Protein AF-A0A424HJS7-F1 (afdb_monomer_lite)

Radius of gyration: 22.15 Å; chains: 1; bounding box: 53×30×58 Å

pLDDT: mean 84.21, std 12.6, range [40.69, 97.25]

Foldseek 3Di:
DDDVLNVVLVVLVVVLVVLVDDPPVVLVVCVVVVNNVVVVVVSVVVNVVSVVVNVVSVVVVDDPVNVVVVVVVVVVVVVVVVD

Sequence (83 aa):
MTQPAIRYQLALDLFLESVIKPDQELRHDAATKGVYAELMEIRQHVLTYLNTLKEVHIIEMGDESDDIETSKTLLTKQASQQA

Structure (mmCIF, N/CA/C/O backbone):
data_AF-A0A424HJS7-F1
#
_entry.id   AF-A0A424HJS7-F1
#
loop_
_atom_site.group_PDB
_atom_site.id
_atom_site.type_symbol
_atom_site.label_atom_id
_atom_site.label_alt_id
_atom_site.label_comp_id
_atom_site.label_asym_id
_atom_site.label_entity_id
_atom_site.label_seq_id
_atom_site.pdbx_PDB_ins_code
_atom_site.Cartn_x
_atom_site.Cartn_y
_atom_site.Cartn_z
_atom_site.occupancy
_atom_site.B_iso_or_equiv
_atom_site.auth_seq_id
_atom_site.auth_comp_id
_atom_site.auth_asym_id
_atom_site.auth_atom_id
_atom_site.pdbx_PDB_model_num
ATOM 1 N N . MET A 1 1 ? -13.056 19.173 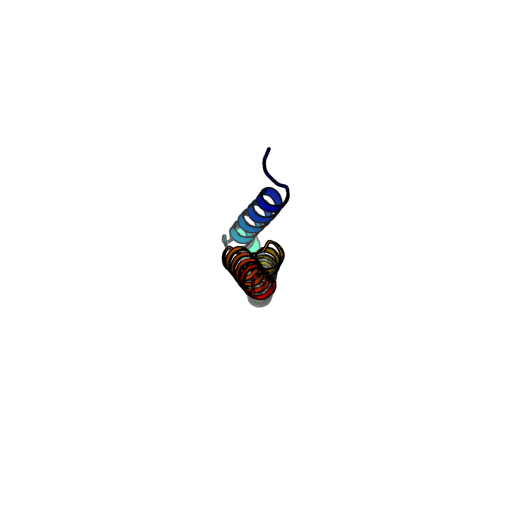14.800 1.00 40.69 1 MET A N 1
ATOM 2 C CA . MET A 1 1 ? -11.769 18.556 15.185 1.00 40.69 1 MET A CA 1
ATOM 3 C C . MET A 1 1 ? -11.727 17.171 14.557 1.00 40.69 1 MET A C 1
ATOM 5 O O . MET A 1 1 ? -12.502 16.324 14.967 1.00 40.69 1 MET A O 1
ATOM 9 N N . THR A 1 2 ? -10.946 16.950 13.498 1.00 49.22 2 THR A N 1
ATOM 10 C CA . THR A 1 2 ? -10.827 15.616 12.872 1.00 49.22 2 THR A CA 1
ATOM 11 C C . THR A 1 2 ? -10.088 14.680 13.822 1.00 49.22 2 THR A C 1
ATOM 13 O O . THR A 1 2 ? -8.932 14.956 14.148 1.00 49.22 2 THR A O 1
ATOM 16 N N . GLN A 1 3 ? -10.766 13.625 14.267 1.00 63.00 3 GLN A N 1
ATOM 17 C CA . GLN A 1 3 ? -10.233 12.569 15.126 1.00 63.00 3 GLN A CA 1
ATOM 18 C C . GLN A 1 3 ? -8.931 11.990 14.520 1.00 63.00 3 GLN A C 1
ATOM 20 O O . GLN A 1 3 ? -8.848 11.866 13.295 1.00 63.00 3 GLN A O 1
ATOM 25 N N . PRO A 1 4 ? -7.902 11.662 15.325 1.00 66.69 4 PRO A N 1
ATOM 26 C CA . PRO A 1 4 ? -6.620 11.147 14.826 1.00 66.69 4 PRO A CA 1
ATOM 27 C C . PRO A 1 4 ? -6.758 9.890 13.952 1.00 66.69 4 PRO A C 1
ATOM 29 O O . PRO A 1 4 ? -6.025 9.761 12.975 1.00 66.69 4 PRO A O 1
ATOM 32 N N . ALA A 1 5 ? -7.747 9.037 14.227 1.00 68.94 5 ALA A N 1
ATOM 33 C CA . ALA A 1 5 ? -8.049 7.852 13.429 1.00 68.94 5 ALA A CA 1
ATOM 34 C C . ALA A 1 5 ? -8.452 8.187 11.976 1.00 68.94 5 ALA A C 1
ATOM 36 O O . ALA A 1 5 ? -7.919 7.626 11.023 1.00 68.94 5 ALA A O 1
ATOM 37 N N . ILE A 1 6 ? -9.279 9.222 11.786 1.00 79.50 6 ILE A N 1
ATOM 38 C CA . ILE A 1 6 ? -9.694 9.701 10.455 1.00 79.50 6 ILE A CA 1
ATOM 39 C C . ILE A 1 6 ? -8.486 10.210 9.652 1.00 79.50 6 ILE A C 1
ATOM 41 O O . ILE A 1 6 ? -8.413 10.026 8.439 1.00 79.50 6 ILE A O 1
ATOM 45 N N . ARG A 1 7 ? -7.516 10.848 10.322 1.00 80.62 7 ARG A N 1
ATOM 46 C CA . ARG A 1 7 ? -6.296 11.350 9.667 1.00 80.62 7 ARG A CA 1
ATOM 47 C C . ARG A 1 7 ? -5.397 10.213 9.195 1.00 80.62 7 ARG A C 1
ATOM 49 O O . ARG A 1 7 ? -4.841 10.311 8.105 1.00 80.62 7 ARG A O 1
ATOM 56 N N . TYR A 1 8 ? -5.256 9.169 10.010 1.00 83.88 8 TYR A N 1
ATOM 57 C CA . TYR A 1 8 ? -4.458 7.999 9.660 1.00 83.88 8 TYR A CA 1
ATOM 58 C C . TYR A 1 8 ? -5.078 7.239 8.484 1.00 83.88 8 TYR A C 1
ATOM 60 O O . TYR A 1 8 ? -4.389 6.990 7.497 1.00 83.88 8 TYR A O 1
ATOM 68 N N . GLN A 1 9 ? -6.388 6.981 8.532 1.00 84.50 9 GLN A N 1
ATOM 69 C CA . GLN A 1 9 ? -7.109 6.321 7.443 1.00 84.50 9 GLN A CA 1
ATOM 70 C C . GLN A 1 9 ? -6.987 7.093 6.119 1.00 84.50 9 GLN A C 1
ATOM 72 O O . GLN A 1 9 ? -6.672 6.505 5.087 1.00 84.50 9 GLN A O 1
ATOM 77 N N . LEU A 1 10 ? -7.140 8.422 6.153 1.00 88.44 10 LEU A N 1
ATOM 78 C CA . LEU A 1 10 ? -6.981 9.264 4.965 1.00 88.44 10 LEU A CA 1
ATOM 79 C C . LEU A 1 10 ? -5.556 9.201 4.393 1.00 88.44 10 LEU A C 1
ATOM 81 O O . LEU A 1 10 ? -5.380 9.127 3.179 1.00 88.44 10 LEU A O 1
ATOM 85 N N . ALA A 1 11 ? -4.537 9.233 5.255 1.00 90.12 11 ALA A N 1
ATOM 86 C CA . ALA A 1 11 ? -3.148 9.112 4.823 1.00 90.12 11 ALA A CA 1
ATOM 87 C C . ALA A 1 11 ? -2.871 7.741 4.182 1.00 90.12 11 ALA A C 1
ATOM 89 O O . ALA A 1 11 ? -2.197 7.672 3.154 1.00 90.12 11 ALA A O 1
ATOM 90 N N . LEU A 1 12 ? -3.427 6.671 4.760 1.00 90.44 12 LEU A N 1
ATOM 91 C CA . LEU A 1 12 ? -3.313 5.312 4.240 1.00 90.44 12 LEU A CA 1
ATOM 92 C C . LEU A 1 12 ? -3.980 5.172 2.864 1.00 90.44 12 LEU A C 1
ATOM 94 O O . LEU A 1 12 ? -3.374 4.613 1.953 1.00 90.44 12 LEU A O 1
ATOM 98 N N . ASP A 1 13 ? -5.177 5.732 2.683 1.00 90.50 13 ASP A N 1
ATOM 99 C CA . ASP A 1 13 ? -5.890 5.698 1.401 1.00 90.50 13 ASP A CA 1
ATOM 100 C C . ASP A 1 13 ? -5.150 6.479 0.302 1.00 90.50 13 ASP A C 1
ATOM 102 O O . ASP A 1 13 ? -4.993 5.979 -0.813 1.00 90.50 13 ASP A O 1
ATOM 106 N N . LEU A 1 14 ? -4.622 7.669 0.620 1.00 92.44 14 LEU A N 1
ATOM 107 C CA . LEU A 1 14 ? -3.817 8.465 -0.317 1.00 92.44 14 LEU A CA 1
ATOM 108 C C . LEU A 1 14 ? -2.538 7.735 -0.743 1.00 92.44 14 LEU A C 1
ATOM 110 O O . LEU A 1 14 ? -2.135 7.800 -1.907 1.00 92.44 14 LEU A O 1
ATOM 114 N N . PHE A 1 15 ? -1.893 7.032 0.189 1.00 92.06 15 PHE A N 1
ATOM 115 C CA . PHE A 1 15 ? -0.701 6.246 -0.110 1.00 92.06 15 PHE A CA 1
ATOM 116 C C . PHE A 1 15 ? -1.030 4.988 -0.924 1.00 92.06 15 PHE A C 1
ATOM 118 O O . PHE A 1 15 ? -0.323 4.660 -1.871 1.00 92.06 15 PHE A O 1
ATOM 125 N N . LEU A 1 16 ? -2.137 4.307 -0.627 1.00 92.62 16 LEU A N 1
ATOM 126 C CA . LEU A 1 16 ? -2.605 3.184 -1.436 1.00 92.62 16 LEU A CA 1
ATOM 127 C C . LEU A 1 16 ? -2.873 3.620 -2.884 1.00 92.62 16 LEU A C 1
ATOM 129 O O . LEU A 1 16 ? -2.441 2.956 -3.828 1.00 92.62 16 LEU A O 1
ATOM 133 N N . GLU A 1 17 ? -3.534 4.764 -3.070 1.00 92.44 17 GLU A N 1
ATOM 134 C CA . GLU A 1 17 ? -3.803 5.323 -4.393 1.00 92.44 17 GLU A CA 1
ATOM 135 C C . GLU A 1 17 ? -2.507 5.650 -5.155 1.00 92.44 17 GLU A C 1
ATOM 137 O O . GLU A 1 17 ? -2.422 5.387 -6.359 1.00 92.44 17 GLU A O 1
ATOM 142 N N . SER A 1 18 ? -1.481 6.173 -4.472 1.00 92.06 18 SER A N 1
ATOM 143 C CA . SER A 1 18 ? -0.190 6.474 -5.102 1.00 92.06 18 SER A CA 1
ATOM 144 C C . SER A 1 18 ? 0.532 5.214 -5.594 1.00 92.06 18 SER A C 1
ATOM 146 O O . SER A 1 18 ? 1.092 5.232 -6.687 1.00 92.06 18 SER A O 1
ATOM 148 N N . VAL A 1 19 ? 0.447 4.099 -4.858 1.00 91.56 19 VAL A N 1
ATOM 149 C CA . VAL A 1 19 ? 1.038 2.803 -5.247 1.00 91.56 19 VAL A CA 1
ATOM 150 C C . VAL A 1 19 ? 0.230 2.108 -6.354 1.00 91.56 19 VAL A C 1
ATOM 152 O O . VAL A 1 19 ? 0.783 1.407 -7.214 1.00 91.56 19 VAL A O 1
ATOM 155 N N . ILE A 1 20 ? -1.098 2.280 -6.360 1.00 90.25 20 ILE A N 1
ATOM 156 C CA . ILE A 1 20 ? -1.961 1.745 -7.420 1.00 90.25 20 ILE A CA 1
ATOM 157 C C . ILE A 1 20 ? -1.651 2.431 -8.750 1.00 90.25 20 ILE A C 1
ATOM 159 O O . ILE A 1 20 ? -1.527 1.733 -9.767 1.00 90.25 20 ILE A O 1
ATOM 163 N N . LYS A 1 21 ? -1.514 3.763 -8.736 1.00 90.56 21 LYS A N 1
ATOM 164 C CA . LYS A 1 21 ? -1.239 4.568 -9.927 1.00 90.56 21 LYS A CA 1
ATOM 165 C C . LYS A 1 21 ? 0.073 4.129 -10.599 1.00 90.56 21 LYS A C 1
ATOM 167 O O . LYS A 1 21 ? 1.074 3.886 -9.929 1.00 90.56 21 LYS A O 1
ATOM 172 N N . PRO A 1 22 ? 0.086 3.981 -11.934 1.00 85.56 22 PRO A N 1
ATOM 173 C CA . PRO A 1 22 ? 1.288 3.592 -12.653 1.00 85.56 22 PRO A CA 1
ATOM 174 C C . PRO A 1 22 ? 2.273 4.764 -12.742 1.00 85.56 22 PRO A C 1
ATOM 176 O O . PRO A 1 22 ? 1.995 5.751 -13.417 1.00 85.56 22 PRO A O 1
ATOM 179 N N . ASP A 1 23 ? 3.445 4.616 -12.129 1.00 92.06 23 ASP A N 1
ATOM 180 C CA . ASP A 1 23 ? 4.596 5.478 -12.401 1.00 92.06 23 ASP A CA 1
ATOM 181 C C . ASP A 1 23 ? 5.305 4.987 -13.675 1.00 92.06 23 ASP A C 1
ATOM 183 O O . ASP A 1 23 ? 5.958 3.940 -13.688 1.00 92.06 23 ASP A O 1
ATOM 187 N N . GLN A 1 24 ? 5.094 5.703 -14.782 1.00 91.56 24 GLN A N 1
ATOM 188 C CA . GLN A 1 24 ? 5.611 5.316 -16.097 1.00 91.56 24 GLN A CA 1
ATOM 189 C C . GLN A 1 24 ? 7.132 5.471 -16.195 1.00 91.56 24 GLN A C 1
ATOM 191 O O . GLN A 1 24 ? 7.773 4.657 -16.858 1.00 91.56 24 GLN A O 1
ATOM 196 N N . GLU A 1 25 ? 7.714 6.469 -15.526 1.00 95.31 25 GLU A N 1
ATOM 197 C CA . GLU A 1 25 ? 9.162 6.698 -15.539 1.00 95.31 25 GLU A CA 1
ATOM 198 C C . GLU A 1 25 ? 9.878 5.577 -14.789 1.00 95.31 25 GLU A C 1
ATOM 200 O O . GLU A 1 25 ? 10.796 4.955 -15.327 1.00 95.31 25 GLU A O 1
ATOM 205 N N . LEU A 1 26 ? 9.384 5.233 -13.596 1.00 93.62 26 LEU A N 1
ATOM 206 C CA . LEU A 1 26 ? 9.923 4.132 -12.801 1.00 93.62 26 LEU A CA 1
ATOM 207 C C . LEU A 1 26 ? 9.818 2.788 -13.535 1.00 93.62 26 LEU A C 1
ATOM 209 O O . LEU A 1 26 ? 10.747 1.981 -13.521 1.00 93.62 26 LEU A O 1
ATOM 213 N N . ARG A 1 27 ? 8.689 2.540 -14.208 1.00 94.19 27 ARG A N 1
ATOM 214 C CA . ARG A 1 27 ? 8.489 1.318 -15.000 1.00 94.19 27 ARG A CA 1
ATOM 215 C C . ARG A 1 27 ? 9.424 1.245 -16.198 1.00 94.19 27 ARG A C 1
ATOM 217 O O . ARG A 1 27 ? 9.942 0.168 -16.489 1.00 94.19 27 ARG A O 1
ATOM 224 N N . HIS A 1 28 ? 9.638 2.364 -16.883 1.00 95.50 28 HIS A N 1
ATOM 225 C CA . HIS A 1 28 ? 10.566 2.436 -18.006 1.00 95.50 28 HIS A CA 1
ATOM 226 C C . HIS A 1 28 ? 12.013 2.183 -17.561 1.00 95.50 28 HIS A C 1
ATOM 228 O O . HIS A 1 28 ? 12.736 1.411 -18.197 1.00 95.50 28 HIS A O 1
ATOM 234 N N . ASP A 1 29 ? 12.419 2.770 -16.436 1.00 96.69 29 ASP A N 1
ATOM 235 C CA . ASP A 1 29 ? 13.737 2.562 -15.838 1.00 96.69 29 ASP A CA 1
ATOM 236 C C . ASP A 1 29 ? 13.950 1.096 -15.416 1.00 96.69 29 ASP A C 1
ATOM 238 O O . 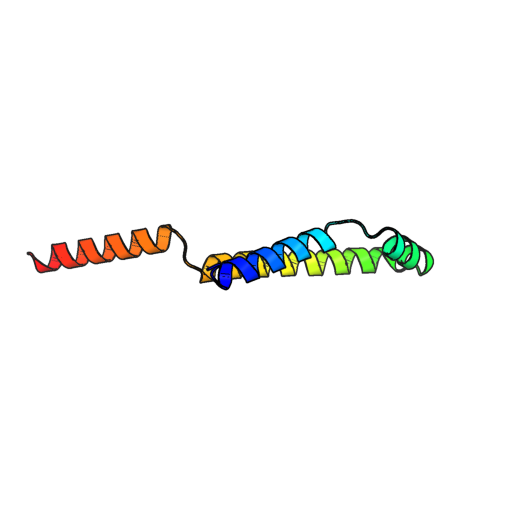ASP A 1 29 ? 14.959 0.480 -15.768 1.00 96.69 29 ASP A O 1
ATOM 242 N N . ALA A 1 30 ? 12.961 0.479 -14.763 1.00 96.12 30 ALA A N 1
ATOM 243 C CA . ALA A 1 30 ? 13.017 -0.934 -14.392 1.00 96.12 30 ALA A CA 1
ATOM 244 C C . ALA A 1 30 ? 13.063 -1.869 -15.609 1.00 96.12 30 ALA A C 1
ATOM 246 O O . ALA A 1 30 ? 13.803 -2.853 -15.596 1.00 96.12 30 ALA A O 1
ATOM 247 N N . ALA A 1 31 ? 12.324 -1.556 -16.678 1.00 95.25 31 ALA A N 1
ATOM 248 C CA . ALA A 1 31 ? 12.386 -2.312 -17.926 1.00 95.25 31 ALA A CA 1
ATOM 249 C C . ALA A 1 31 ? 13.772 -2.213 -18.582 1.00 95.25 31 ALA A C 1
ATOM 251 O O . ALA A 1 31 ? 14.323 -3.227 -19.002 1.00 95.25 31 ALA A O 1
ATOM 252 N N . THR A 1 32 ? 14.370 -1.018 -18.597 1.00 97.00 32 THR A N 1
ATOM 253 C CA . THR A 1 32 ? 15.724 -0.787 -19.133 1.00 97.00 32 THR A CA 1
ATOM 254 C C . THR A 1 32 ? 16.789 -1.544 -18.336 1.00 97.00 32 THR A C 1
ATOM 256 O O . THR A 1 32 ? 17.757 -2.046 -18.904 1.00 97.00 32 THR A O 1
ATOM 259 N N . LYS A 1 33 ? 16.593 -1.673 -17.021 1.00 97.00 33 LYS A N 1
ATOM 260 C CA . LYS A 1 33 ? 17.465 -2.429 -16.110 1.00 97.00 33 LYS A CA 1
ATOM 261 C C . LYS A 1 33 ? 17.168 -3.933 -16.070 1.00 97.00 33 LYS A C 1
ATOM 263 O O . LYS A 1 33 ? 17.901 -4.664 -15.414 1.00 97.00 33 LYS A O 1
ATOM 268 N N . GLY A 1 34 ? 16.113 -4.397 -16.745 1.00 97.06 34 GLY A N 1
ATOM 269 C CA . GLY A 1 34 ? 15.704 -5.804 -16.756 1.00 97.06 34 GLY A CA 1
ATOM 270 C C . GLY A 1 34 ? 15.073 -6.307 -15.452 1.00 97.06 34 GLY A C 1
ATOM 271 O O . GLY A 1 34 ? 15.000 -7.512 -15.266 1.00 97.06 34 GLY A O 1
ATOM 272 N N . VAL A 1 35 ? 14.609 -5.410 -14.573 1.00 97.25 35 VAL A N 1
ATOM 273 C CA . VAL A 1 35 ? 14.055 -5.723 -13.233 1.00 97.25 35 VAL A CA 1
ATOM 274 C C . VAL A 1 35 ? 12.560 -5.401 -13.112 1.00 97.25 35 VAL A C 1
ATOM 276 O O . VAL A 1 35 ? 12.035 -5.087 -12.042 1.00 97.25 35 VAL A O 1
ATOM 279 N N . TYR A 1 36 ? 11.853 -5.385 -14.243 1.00 96.00 36 TYR A N 1
ATOM 280 C CA . TYR A 1 36 ? 10.440 -5.009 -14.284 1.00 96.00 36 TYR A CA 1
ATOM 281 C C . TYR A 1 36 ? 9.546 -6.002 -13.527 1.00 96.00 36 TYR A C 1
ATOM 283 O O . TYR A 1 36 ? 8.586 -5.590 -12.876 1.00 96.00 36 TYR A O 1
ATOM 291 N N . ALA A 1 37 ? 9.848 -7.301 -13.604 1.00 95.81 37 ALA A N 1
ATOM 292 C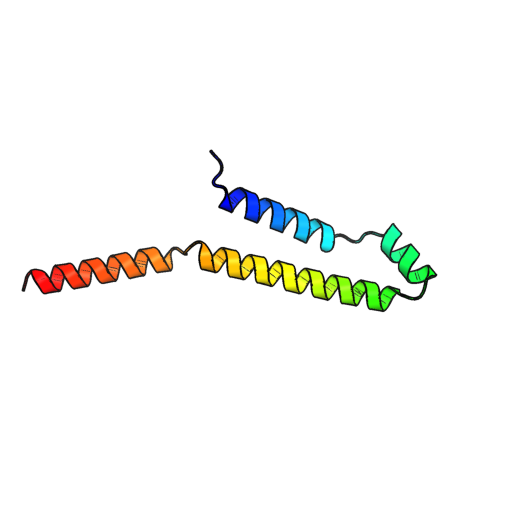 CA . ALA A 1 37 ? 9.055 -8.335 -12.945 1.00 95.81 37 ALA A CA 1
ATOM 293 C C . ALA A 1 37 ? 9.157 -8.214 -11.419 1.00 95.81 37 ALA A C 1
ATOM 295 O O . ALA A 1 37 ? 8.138 -8.169 -10.733 1.00 95.81 37 ALA A O 1
ATOM 296 N N . GLU A 1 38 ? 10.377 -8.050 -10.917 1.00 97.06 38 GLU A N 1
ATOM 297 C CA . GLU A 1 38 ? 10.699 -7.857 -9.508 1.00 97.06 38 GLU A CA 1
ATOM 298 C C . GLU A 1 38 ? 10.079 -6.559 -8.981 1.00 97.06 38 GLU A C 1
ATOM 300 O O . GLU A 1 38 ? 9.503 -6.541 -7.895 1.00 97.06 38 GLU A O 1
ATOM 305 N N . LEU A 1 39 ? 10.105 -5.473 -9.768 1.00 95.69 39 LEU A N 1
ATOM 306 C CA . LEU A 1 39 ? 9.412 -4.231 -9.413 1.00 95.69 39 LEU A CA 1
ATOM 307 C C . LEU A 1 39 ? 7.904 -4.463 -9.222 1.00 95.69 39 LEU A C 1
ATOM 309 O O . LEU A 1 39 ? 7.309 -3.964 -8.264 1.00 95.69 39 LEU A O 1
ATOM 313 N N . MET A 1 40 ? 7.273 -5.206 -10.133 1.00 94.88 40 MET A N 1
ATOM 314 C CA . MET A 1 40 ? 5.840 -5.494 -10.060 1.00 94.88 40 MET A CA 1
ATOM 315 C C . MET A 1 40 ? 5.492 -6.442 -8.905 1.00 94.88 40 MET A C 1
ATOM 317 O O . MET A 1 40 ? 4.449 -6.258 -8.275 1.00 94.88 40 MET A O 1
ATOM 321 N N . GLU A 1 41 ? 6.366 -7.397 -8.586 1.00 96.31 41 GLU A N 1
ATOM 322 C CA . GLU A 1 41 ? 6.250 -8.263 -7.410 1.00 96.31 41 GLU A CA 1
ATOM 323 C C . GLU A 1 41 ? 6.331 -7.449 -6.112 1.00 96.31 41 GLU A C 1
ATOM 325 O O . GLU A 1 41 ? 5.436 -7.527 -5.269 1.00 96.31 41 GLU A O 1
ATOM 330 N N . ILE A 1 42 ? 7.339 -6.581 -5.983 1.00 94.94 42 ILE A N 1
ATOM 331 C CA . ILE A 1 42 ? 7.491 -5.686 -4.829 1.00 94.94 42 ILE A CA 1
ATOM 332 C C . ILE A 1 42 ? 6.259 -4.787 -4.686 1.00 94.94 42 ILE A C 1
ATOM 334 O O . ILE A 1 42 ? 5.720 -4.651 -3.586 1.00 94.94 42 ILE A O 1
ATOM 338 N N . ARG A 1 43 ? 5.757 -4.216 -5.790 1.00 94.75 43 ARG A N 1
ATOM 339 C CA . ARG A 1 43 ? 4.512 -3.434 -5.781 1.00 94.75 43 ARG A CA 1
ATOM 340 C C . ARG A 1 43 ? 3.347 -4.252 -5.223 1.00 94.75 43 ARG A C 1
ATOM 342 O O . ARG A 1 43 ? 2.565 -3.725 -4.434 1.00 94.75 43 ARG A O 1
ATOM 349 N N . GLN A 1 44 ? 3.218 -5.518 -5.617 1.00 94.38 44 GLN A N 1
ATOM 350 C CA . GLN A 1 44 ? 2.156 -6.385 -5.115 1.00 94.38 44 GLN A CA 1
ATOM 351 C C . GLN A 1 44 ? 2.303 -6.656 -3.613 1.00 94.38 44 GLN A C 1
ATOM 353 O O . GLN A 1 44 ? 1.310 -6.573 -2.894 1.00 94.38 44 GLN A O 1
ATOM 358 N N . HIS A 1 45 ? 3.521 -6.902 -3.120 1.00 95.50 45 HIS A N 1
ATOM 359 C CA . HIS A 1 45 ? 3.779 -7.067 -1.686 1.00 95.50 45 HIS A CA 1
ATOM 360 C C . HIS A 1 45 ? 3.385 -5.826 -0.877 1.00 95.50 45 HIS A C 1
ATOM 362 O O . HIS A 1 45 ? 2.721 -5.951 0.153 1.00 95.50 45 HIS A O 1
ATOM 368 N N . VAL A 1 46 ? 3.723 -4.630 -1.368 1.00 94.44 46 VAL A N 1
ATOM 369 C CA . VAL A 1 46 ? 3.343 -3.367 -0.718 1.00 94.44 46 VAL A CA 1
ATOM 370 C C . VAL A 1 46 ? 1.822 -3.205 -0.680 1.00 94.44 46 VAL A C 1
ATOM 372 O O . VAL A 1 46 ? 1.276 -2.906 0.377 1.00 94.44 46 VAL A O 1
ATOM 375 N N . LEU A 1 47 ? 1.118 -3.449 -1.791 1.00 92.75 47 LEU A N 1
ATOM 376 C CA . LEU A 1 47 ? -0.348 -3.356 -1.834 1.00 92.75 47 LEU A CA 1
ATOM 377 C C . LEU A 1 47 ? -1.025 -4.327 -0.862 1.00 92.75 47 LEU A C 1
ATOM 379 O O . LEU A 1 47 ? -1.956 -3.939 -0.158 1.00 92.75 47 LEU A O 1
ATOM 383 N N . THR A 1 48 ? -0.546 -5.570 -0.797 1.00 93.19 48 THR A N 1
ATOM 384 C CA . THR A 1 48 ? -1.054 -6.562 0.156 1.00 93.19 48 THR A CA 1
ATOM 385 C C . THR A 1 48 ? -0.866 -6.076 1.592 1.00 93.19 48 THR A C 1
ATOM 387 O O . THR A 1 48 ? -1.817 -6.093 2.368 1.00 93.19 48 THR A O 1
ATOM 390 N N . TYR A 1 49 ? 0.320 -5.568 1.934 1.00 92.44 49 TYR A N 1
ATOM 391 C CA . TYR A 1 49 ? 0.591 -5.046 3.273 1.00 92.44 49 TYR A CA 1
ATOM 392 C C . TYR A 1 49 ? -0.316 -3.860 3.636 1.00 92.44 49 TYR A C 1
ATOM 394 O O . TYR A 1 49 ? -0.927 -3.852 4.704 1.00 92.44 49 TYR A O 1
ATOM 402 N N . LEU A 1 50 ? -0.480 -2.890 2.732 1.00 90.94 50 LEU A N 1
ATOM 403 C CA . LEU A 1 50 ? -1.355 -1.736 2.961 1.00 90.94 50 LEU A CA 1
ATOM 404 C C . LEU A 1 50 ? -2.821 -2.140 3.178 1.00 90.94 50 LEU A C 1
ATOM 406 O O . LEU A 1 50 ? -3.483 -1.558 4.035 1.00 90.94 50 LEU A O 1
ATOM 410 N N . ASN A 1 51 ? -3.315 -3.154 2.461 1.00 87.69 51 ASN A N 1
ATOM 411 C CA . ASN A 1 51 ? -4.658 -3.692 2.696 1.00 87.69 51 ASN A CA 1
ATOM 412 C C . ASN A 1 51 ? -4.781 -4.333 4.083 1.00 87.69 51 ASN A C 1
ATOM 414 O O . ASN A 1 51 ? -5.740 -4.040 4.790 1.00 87.69 51 ASN A O 1
ATOM 418 N N . THR A 1 52 ? -3.794 -5.126 4.518 1.00 89.31 52 THR A N 1
ATOM 419 C CA . THR A 1 52 ? -3.824 -5.710 5.873 1.00 89.31 52 THR A CA 1
ATOM 420 C C . THR A 1 52 ? -3.805 -4.642 6.966 1.00 89.31 52 THR A C 1
ATOM 422 O O . THR A 1 52 ? -4.537 -4.756 7.943 1.00 89.31 52 THR A O 1
ATOM 425 N N . LEU A 1 53 ? -3.037 -3.558 6.789 1.00 86.56 53 LEU A N 1
ATOM 426 C CA . LEU A 1 53 ? -3.049 -2.426 7.719 1.00 86.56 53 LEU A CA 1
ATOM 427 C C . LEU A 1 53 ? -4.419 -1.750 7.787 1.00 86.56 53 LEU A C 1
ATOM 429 O O . LEU A 1 53 ? -4.855 -1.368 8.870 1.00 86.56 53 LEU A O 1
ATOM 433 N N . LYS A 1 54 ? -5.102 -1.617 6.645 1.00 81.31 54 LYS A N 1
ATOM 434 C CA . LYS A 1 54 ? -6.451 -1.051 6.589 1.00 81.31 54 LYS A CA 1
ATOM 435 C C . LYS A 1 54 ? -7.450 -1.921 7.349 1.00 81.31 54 LYS A C 1
ATOM 437 O O . LYS A 1 54 ? -8.224 -1.398 8.140 1.00 81.31 54 LYS A O 1
ATOM 442 N N . GLU A 1 55 ? -7.407 -3.234 7.141 1.00 77.31 55 GLU A N 1
ATOM 443 C CA . GLU A 1 55 ? -8.281 -4.191 7.829 1.00 77.31 55 GLU A CA 1
ATOM 444 C C . GLU A 1 55 ? -8.038 -4.204 9.341 1.00 77.31 55 GLU A C 1
ATOM 446 O O . GLU A 1 55 ? -8.987 -4.082 10.110 1.00 77.31 55 GLU A O 1
ATOM 451 N N . VAL A 1 56 ? -6.775 -4.267 9.778 1.00 74.38 56 VAL A N 1
ATOM 452 C CA . VAL A 1 56 ? -6.420 -4.225 11.207 1.00 74.38 56 VAL A CA 1
ATOM 453 C C . VAL A 1 56 ? -6.882 -2.920 11.849 1.00 74.38 56 VA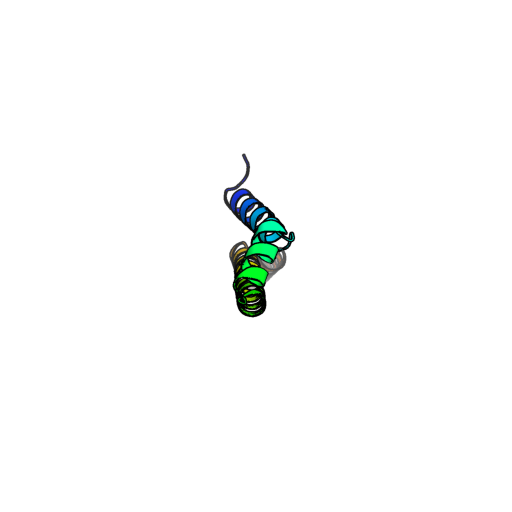L A C 1
ATOM 455 O O . VAL A 1 56 ? -7.481 -2.949 12.920 1.00 74.38 56 VAL A O 1
ATOM 458 N N . HIS A 1 57 ? -6.671 -1.780 11.185 1.00 69.44 57 HIS A N 1
ATOM 459 C CA . HIS A 1 57 ? -7.098 -0.492 11.722 1.00 69.44 57 HIS A CA 1
ATOM 460 C C . HIS A 1 57 ? -8.625 -0.403 11.871 1.00 69.44 57 HIS A C 1
ATOM 462 O O . HIS A 1 57 ? -9.108 0.149 12.856 1.00 69.44 57 HIS A O 1
ATOM 468 N N . ILE A 1 58 ? -9.384 -0.974 10.929 1.00 65.81 58 ILE A N 1
ATOM 469 C CA . ILE A 1 58 ? -10.850 -1.043 11.006 1.00 65.81 58 ILE A CA 1
ATOM 470 C C . ILE A 1 58 ? -11.297 -1.911 12.189 1.00 65.81 58 ILE A C 1
ATOM 472 O O . ILE A 1 58 ? -12.191 -1.500 12.919 1.00 65.81 58 ILE A O 1
ATOM 476 N N . ILE A 1 59 ? -10.653 -3.061 12.412 1.00 63.06 59 ILE A N 1
ATOM 477 C CA . ILE A 1 59 ? -10.972 -3.958 13.535 1.00 63.06 59 ILE A CA 1
ATOM 478 C C . ILE A 1 59 ? -10.694 -3.279 14.885 1.00 63.06 59 ILE A C 1
ATOM 480 O O . ILE A 1 59 ? -11.503 -3.370 15.801 1.00 63.06 59 ILE A O 1
ATOM 484 N N . GLU A 1 60 ? -9.567 -2.576 15.027 1.00 61.81 60 GLU A N 1
ATOM 485 C CA . GLU A 1 60 ? -9.200 -1.917 16.292 1.00 61.81 60 GLU A CA 1
ATOM 486 C C . GLU A 1 60 ? -10.078 -0.706 16.640 1.00 61.81 60 GLU A C 1
ATOM 488 O O . GLU A 1 60 ? -10.154 -0.322 17.808 1.00 61.81 60 GLU A O 1
ATOM 493 N N . MET A 1 61 ? -10.724 -0.080 15.652 1.00 61.00 61 MET A N 1
ATOM 494 C CA . MET A 1 61 ? -11.573 1.093 15.884 1.00 61.00 61 MET A CA 1
ATOM 495 C C . MET A 1 61 ? -12.941 0.763 16.489 1.00 61.00 61 MET A C 1
ATOM 497 O O . MET A 1 61 ? -13.611 1.687 16.955 1.00 61.00 61 MET A O 1
ATOM 501 N N . GLY A 1 62 ? -13.309 -0.517 16.541 1.00 59.84 62 GLY A N 1
ATOM 502 C CA . GLY A 1 62 ? -14.633 -0.972 16.940 1.00 59.84 62 GLY A CA 1
ATOM 503 C C . GLY A 1 62 ? -15.680 -0.654 15.874 1.00 59.84 62 GLY A C 1
ATOM 504 O O . GLY A 1 62 ? -15.672 0.424 15.271 1.00 59.84 62 GLY A O 1
ATOM 505 N N . ASP A 1 63 ? -16.563 -1.608 15.602 1.00 64.56 63 ASP A N 1
ATOM 506 C CA .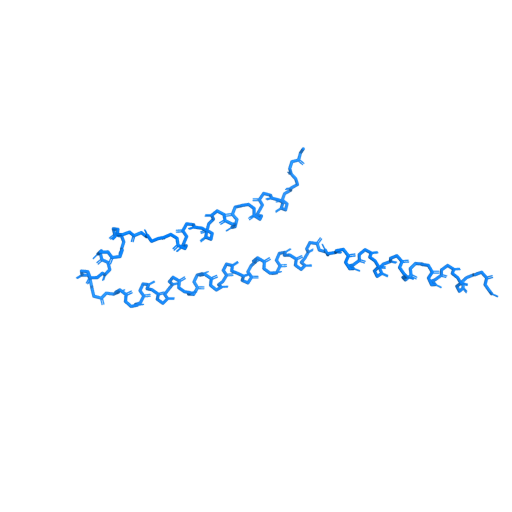 ASP A 1 63 ? -17.651 -1.423 14.641 1.00 64.56 63 ASP A CA 1
ATOM 507 C C . ASP A 1 63 ? -19.023 -1.311 15.332 1.00 64.56 63 ASP A C 1
ATOM 509 O O . ASP A 1 63 ? -19.163 -1.451 16.547 1.00 64.56 63 ASP A O 1
ATOM 513 N N . GLU A 1 64 ? -20.067 -1.021 14.552 1.00 68.44 64 GLU A N 1
ATOM 514 C CA . GLU A 1 64 ? -21.441 -0.897 15.063 1.00 68.44 64 GLU A CA 1
ATOM 515 C C . GLU A 1 64 ? -21.925 -2.180 15.775 1.00 68.44 64 GLU A C 1
ATOM 517 O O . GLU A 1 64 ? -22.773 -2.122 16.669 1.00 68.44 64 GLU A O 1
ATOM 522 N N . SER A 1 65 ? -21.376 -3.346 15.423 1.00 72.75 65 SER A N 1
ATOM 523 C CA . SER A 1 65 ? -21.679 -4.615 16.082 1.00 72.75 65 SER A CA 1
ATOM 524 C C . SER A 1 65 ? -21.188 -4.636 17.530 1.00 72.75 65 SER A C 1
ATOM 526 O O . SER A 1 65 ? -21.905 -5.158 18.388 1.00 72.75 65 SER A O 1
ATOM 528 N N . ASP A 1 66 ? -20.036 -4.033 17.829 1.00 76.50 66 ASP A N 1
ATOM 529 C CA . ASP A 1 66 ? -19.482 -3.980 19.189 1.00 76.50 66 ASP A CA 1
ATOM 530 C C . ASP A 1 66 ? -20.387 -3.176 20.141 1.00 76.50 66 ASP A C 1
ATOM 532 O O . ASP A 1 66 ? -20.652 -3.578 21.285 1.00 76.50 66 ASP A O 1
ATOM 536 N N . ASP A 1 67 ? -20.950 -2.070 19.648 1.00 78.62 67 ASP A N 1
ATOM 537 C CA . ASP A 1 67 ? -21.910 -1.240 20.384 1.00 78.62 67 ASP A CA 1
ATOM 538 C C . ASP A 1 67 ? -23.230 -1.990 20.639 1.00 78.62 67 ASP A C 1
ATOM 540 O O . ASP A 1 67 ? -23.816 -1.927 21.734 1.00 78.62 67 ASP A O 1
ATOM 544 N N . ILE A 1 68 ? -23.701 -2.744 19.639 1.00 80.56 68 ILE A N 1
ATOM 545 C CA . ILE A 1 68 ? -24.921 -3.556 19.731 1.00 80.56 68 ILE A CA 1
ATOM 546 C C . ILE A 1 68 ? -24.734 -4.703 20.732 1.00 80.56 68 ILE A C 1
ATOM 548 O O . ILE A 1 68 ? -25.630 -4.962 21.546 1.00 80.56 68 ILE A O 1
ATOM 552 N N . GLU A 1 69 ? -23.596 -5.397 20.699 1.00 84.94 69 GLU A N 1
ATOM 553 C CA . GLU A 1 69 ? -23.295 -6.503 21.610 1.00 84.94 69 GLU A CA 1
ATOM 554 C C . GLU A 1 69 ? -23.164 -6.016 23.060 1.00 84.94 69 GLU A C 1
ATOM 556 O O . GLU A 1 69 ? -23.765 -6.597 23.975 1.00 84.94 69 GLU A O 1
ATOM 561 N N . THR A 1 70 ? -22.492 -4.883 23.274 1.00 82.81 70 THR A N 1
ATOM 562 C CA . THR A 1 70 ? -22.378 -4.243 24.592 1.00 82.81 70 THR A CA 1
ATOM 563 C C . THR A 1 70 ? -23.754 -3.866 25.149 1.00 82.81 70 THR A C 1
ATOM 565 O O . THR A 1 70 ? -24.075 -4.171 26.305 1.00 82.81 70 THR A O 1
ATOM 568 N N . SER A 1 71 ? -24.614 -3.276 24.313 1.00 84.50 71 SER A N 1
ATOM 569 C CA . SER A 1 71 ? -25.981 -2.890 24.683 1.00 84.50 71 SER A CA 1
ATOM 570 C C . SER A 1 71 ? -26.845 -4.099 25.055 1.00 84.50 71 SER A C 1
ATOM 572 O O . SER A 1 71 ? -27.517 -4.094 26.090 1.00 84.50 71 SER A O 1
ATOM 574 N N . LYS A 1 72 ? -26.798 -5.177 24.261 1.00 87.50 72 LYS A N 1
ATOM 575 C CA . LYS A 1 72 ? -27.519 -6.430 24.556 1.00 87.50 72 LYS A CA 1
ATOM 576 C C . LYS A 1 72 ? -27.052 -7.078 25.857 1.00 87.50 72 LYS A C 1
ATOM 578 O O . LYS A 1 72 ? -27.878 -7.550 26.644 1.00 87.50 72 LYS A O 1
ATOM 583 N N . THR A 1 73 ? -25.746 -7.084 26.100 1.00 82.94 73 THR A N 1
ATOM 584 C CA . THR A 1 73 ? -25.157 -7.642 27.323 1.00 82.94 73 THR A CA 1
ATOM 585 C C . THR A 1 73 ? -25.605 -6.852 28.554 1.00 82.94 73 THR A C 1
ATOM 587 O O . THR A 1 73 ? -25.991 -7.443 29.565 1.00 82.94 73 THR A O 1
ATOM 590 N N . LEU A 1 74 ? -25.643 -5.519 28.459 1.00 86.06 74 LEU A N 1
ATOM 591 C CA . LEU A 1 74 ? -26.118 -4.649 29.535 1.00 86.06 74 LEU A CA 1
ATOM 592 C C . LEU A 1 74 ? -27.605 -4.874 29.843 1.00 86.06 74 LEU A C 1
ATOM 594 O O . LEU A 1 74 ? -27.965 -5.037 31.009 1.00 86.06 74 LEU A O 1
ATOM 598 N N . LEU A 1 75 ? -28.451 -4.952 28.811 1.00 88.69 75 LEU A N 1
ATOM 599 C CA . LEU A 1 75 ? -29.888 -5.217 28.955 1.00 88.69 75 LEU A CA 1
ATOM 600 C C . LEU A 1 75 ? -30.155 -6.574 29.614 1.00 88.69 75 LEU A C 1
ATOM 602 O O . LEU A 1 75 ? -30.970 -6.673 30.529 1.00 88.69 75 LEU A O 1
ATOM 606 N N . THR A 1 76 ? -29.429 -7.613 29.200 1.00 85.19 76 THR A N 1
ATOM 607 C CA . THR A 1 76 ? -29.566 -8.964 29.767 1.00 85.19 76 THR A CA 1
ATOM 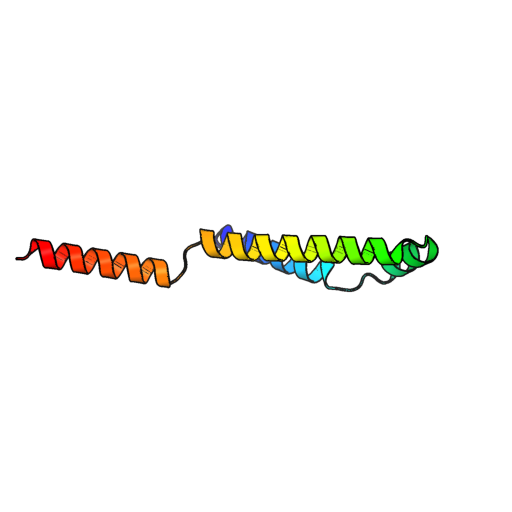608 C C . THR A 1 76 ? -29.160 -8.986 31.241 1.00 85.19 76 THR A C 1
ATOM 610 O O . THR A 1 76 ? -29.827 -9.608 32.071 1.00 85.19 76 THR A O 1
ATOM 613 N N . LYS A 1 77 ? -28.095 -8.257 31.595 1.00 86.69 77 LYS A N 1
ATOM 614 C CA . LYS A 1 77 ? -27.616 -8.119 32.974 1.00 86.69 77 LYS A CA 1
ATOM 615 C C . LYS A 1 77 ? -28.587 -7.327 33.855 1.00 86.69 77 LYS A C 1
ATOM 617 O O . LYS A 1 77 ? -28.772 -7.675 35.014 1.00 86.69 77 LYS A O 1
ATOM 622 N N . GLN A 1 78 ? -29.233 -6.295 33.314 1.00 86.00 78 GLN A N 1
ATOM 623 C CA . GLN A 1 78 ? -30.271 -5.540 34.023 1.00 86.00 78 GLN A CA 1
ATOM 624 C C . GLN A 1 78 ? -31.535 -6.380 34.240 1.00 86.00 78 GLN A C 1
ATOM 626 O O . GLN A 1 78 ? -32.072 -6.396 35.344 1.00 86.00 78 GLN A O 1
ATOM 631 N N . ALA A 1 79 ? -31.967 -7.133 33.226 1.00 84.38 79 ALA A N 1
ATOM 632 C CA . ALA A 1 79 ? -33.129 -8.015 33.323 1.00 84.38 79 ALA A CA 1
ATOM 633 C C . ALA A 1 79 ? -32.935 -9.143 34.353 1.00 84.38 79 ALA A C 1
ATOM 635 O O . ALA A 1 79 ? -33.877 -9.513 35.045 1.00 84.38 79 ALA A O 1
ATOM 636 N N . SER A 1 80 ? -31.709 -9.655 34.499 1.00 82.88 80 SER A N 1
ATOM 637 C CA . SER A 1 80 ? -31.373 -10.685 35.494 1.00 82.88 80 SER A CA 1
ATOM 638 C C . SER A 1 80 ? -31.153 -10.148 36.916 1.00 82.88 80 SER A C 1
ATOM 640 O O . SER A 1 80 ? -31.117 -10.937 37.850 1.00 82.88 80 SER A O 1
ATOM 642 N N . GLN A 1 81 ? -31.036 -8.829 37.106 1.00 75.88 81 GLN A N 1
ATOM 643 C CA . GLN A 1 81 ? -30.958 -8.189 38.431 1.00 75.88 81 GLN A CA 1
ATOM 644 C C . GLN A 1 81 ? -32.325 -7.750 38.980 1.00 75.88 81 GLN A C 1
ATOM 646 O O . GLN A 1 81 ? -32.417 -7.371 40.145 1.00 75.88 81 GLN A O 1
ATOM 651 N N . GLN A 1 82 ? -33.371 -7.761 38.147 1.00 64.50 82 GLN A N 1
ATOM 652 C CA . GLN A 1 82 ? -34.740 -7.373 38.513 1.00 64.50 82 GLN A CA 1
ATOM 653 C C . GLN A 1 82 ? -35.671 -8.574 38.775 1.00 64.50 82 GLN A C 1
ATOM 655 O O . GLN A 1 82 ? -36.862 -8.369 39.010 1.00 64.50 82 GLN A O 1
ATOM 660 N N . ALA A 1 83 ? -35.138 -9.800 38.744 1.00 53.59 83 ALA A N 1
ATOM 661 C CA . ALA A 1 83 ? -35.823 -11.056 39.059 1.00 53.59 83 ALA A CA 1
ATOM 662 C C . ALA A 1 83 ? -35.238 -11.680 40.333 1.00 53.59 83 ALA A C 1
ATOM 664 O O . ALA A 1 83 ? -36.024 -12.289 41.092 1.00 53.59 83 ALA A O 1
#

Secondary structure (DSSP, 8-state):
---HHHHHHHHHHHHHHHHHS--HHHHHHHHHTT-HHHHHHHHHHHHHHHHHHHHHHHHHT--HHHHHHHHHHHHHHHHHH--